Protein AF-A0A318E4H1-F1 (afdb_monomer)

Nearest PDB structures (foldseek):
  8xud-assembly1_I  TM=7.540E-01  e=9.377E-05  Escherichia coli K-12
  8vp5-assembly1_B  TM=4.601E-01  e=1.302E+00  Acetivibrio thermocellus ATCC 27405
  5fo8-assembly1_B  TM=5.626E-01  e=8.171E+00  Homo sapiens
  7qiv-assembly1_B  TM=5.606E-01  e=9.198E+00  Homo sapiens

Sequence (174 aa):
MVCEESGLVWLIVSVCRDLDGPPVAGEIHQIRPCGYQAPLVGRSFHHGVLDCYTLVRDFYARELGIELPDFARPDGWWDDGHSRLYMDNF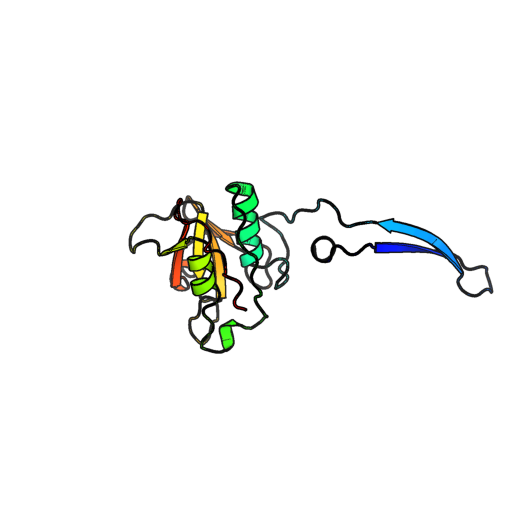RAAGFEPVPEGALLERGDIILMAIRSGNDTPNHAGVYLGDSQMLHHMYGRLSSRDVYGGWYRECTRLVVRRVVGLAPHEHGEKP

pLDDT: mean 84.51, std 14.47, range [33.94, 98.56]

Structure (mmCIF, N/CA/C/O backbone):
data_AF-A0A318E4H1-F1
#
_entry.id   AF-A0A318E4H1-F1
#
loop_
_atom_site.group_PDB
_atom_site.id
_atom_site.type_symbol
_atom_site.label_atom_id
_atom_site.label_alt_id
_atom_site.label_comp_id
_atom_site.label_asym_id
_atom_site.label_entity_id
_atom_site.label_seq_id
_atom_site.pdbx_PDB_ins_code
_atom_site.Cartn_x
_atom_site.Cartn_y
_atom_site.Cartn_z
_atom_site.occupancy
_atom_site.B_iso_or_equiv
_atom_site.auth_seq_id
_atom_site.auth_comp_id
_atom_site.auth_asym_id
_atom_site.auth_atom_id
_atom_site.pdbx_PDB_model_num
ATOM 1 N N . MET A 1 1 ? 8.818 -5.419 -12.933 1.00 58.91 1 MET A N 1
ATOM 2 C CA . MET A 1 1 ? 7.780 -4.483 -12.448 1.00 58.91 1 MET A CA 1
ATOM 3 C C . MET A 1 1 ? 7.751 -3.192 -13.245 1.00 58.91 1 MET A C 1
ATOM 5 O O . MET A 1 1 ? 6.777 -3.031 -13.954 1.00 58.91 1 MET A O 1
ATOM 9 N N . VAL A 1 2 ? 8.814 -2.375 -13.278 1.00 66.75 2 VAL A N 1
ATOM 10 C CA . VAL A 1 2 ? 8.887 -1.199 -14.189 1.00 66.75 2 VAL A CA 1
ATOM 11 C C . VAL A 1 2 ? 8.693 -1.586 -15.669 1.00 66.75 2 VAL A C 1
ATOM 13 O O . VAL A 1 2 ? 8.109 -0.843 -16.443 1.00 66.75 2 VAL A O 1
ATOM 16 N N . CYS A 1 3 ? 9.124 -2.794 -16.050 1.00 73.25 3 CYS A N 1
ATOM 17 C CA . CYS A 1 3 ? 8.893 -3.374 -17.376 1.00 73.25 3 CYS A CA 1
ATOM 18 C C . CYS A 1 3 ? 7.398 -3.381 -17.769 1.00 73.25 3 CYS A C 1
ATOM 20 O O . CYS A 1 3 ? 7.055 -2.844 -18.817 1.00 73.25 3 CYS A O 1
ATOM 22 N N . GLU A 1 4 ? 6.520 -3.907 -16.904 1.00 80.56 4 GLU A N 1
ATOM 23 C CA . GLU A 1 4 ? 5.070 -4.000 -17.158 1.00 80.56 4 GLU A CA 1
ATOM 24 C C . GLU A 1 4 ? 4.406 -2.623 -17.180 1.00 80.56 4 GLU A C 1
ATOM 26 O O . GLU A 1 4 ? 3.619 -2.340 -18.074 1.00 80.56 4 GLU A O 1
ATOM 31 N N . GLU A 1 5 ? 4.768 -1.746 -16.241 1.00 75.62 5 GLU A N 1
ATOM 32 C CA . GLU A 1 5 ? 4.219 -0.387 -16.169 1.00 75.62 5 GLU A CA 1
ATOM 33 C C . GLU A 1 5 ? 4.604 0.456 -17.391 1.00 75.62 5 GLU A C 1
ATOM 35 O O . GLU A 1 5 ? 3.782 1.190 -17.929 1.00 75.62 5 GLU A O 1
ATOM 40 N N . SER A 1 6 ? 5.845 0.323 -17.873 1.00 76.31 6 SER A N 1
ATOM 41 C CA . SER A 1 6 ? 6.313 1.078 -19.036 1.00 76.31 6 SER A CA 1
ATOM 42 C C . SER A 1 6 ? 5.620 0.667 -20.339 1.00 76.31 6 SER A C 1
ATOM 44 O O . SER A 1 6 ? 5.587 1.448 -21.287 1.00 76.31 6 SER A O 1
ATOM 46 N N . GLY A 1 7 ? 5.135 -0.580 -20.426 1.00 78.50 7 GLY A N 1
ATOM 47 C CA . GLY A 1 7 ? 4.589 -1.172 -21.651 1.00 78.50 7 GLY A CA 1
ATOM 48 C C . GLY A 1 7 ? 5.564 -1.212 -22.840 1.00 78.50 7 GLY A C 1
ATOM 49 O O . GLY A 1 7 ? 5.160 -1.540 -23.959 1.00 78.50 7 GLY A O 1
ATOM 50 N N . LEU A 1 8 ? 6.840 -0.865 -22.631 1.00 83.75 8 LEU A N 1
ATOM 51 C CA . LEU A 1 8 ? 7.820 -0.721 -23.701 1.00 83.75 8 LEU A CA 1
ATOM 52 C C . LEU A 1 8 ? 8.231 -2.083 -24.247 1.00 83.75 8 LEU A C 1
ATOM 54 O O . LEU A 1 8 ? 8.449 -3.036 -23.503 1.00 83.75 8 LEU A O 1
ATOM 58 N N . VAL A 1 9 ? 8.384 -2.159 -25.567 1.00 85.69 9 VAL A N 1
ATOM 59 C CA . VAL A 1 9 ? 8.931 -3.342 -26.235 1.00 85.69 9 VAL A CA 1
ATOM 60 C C . VAL A 1 9 ? 10.440 -3.370 -26.027 1.00 85.69 9 VAL A C 1
ATOM 62 O O . VAL A 1 9 ? 11.133 -2.406 -26.349 1.00 85.69 9 VAL A O 1
ATOM 65 N N . TRP A 1 10 ? 10.952 -4.489 -25.528 1.00 85.75 10 TRP A N 1
ATOM 66 C CA . TRP A 1 10 ? 12.381 -4.715 -25.360 1.00 85.75 10 TRP A CA 1
ATOM 67 C C . TRP A 1 10 ? 12.937 -5.411 -26.596 1.00 85.75 10 TRP A C 1
ATOM 69 O O . TRP A 1 10 ? 12.386 -6.411 -27.059 1.00 85.75 10 TRP A O 1
ATOM 79 N N . LEU A 1 11 ? 14.038 -4.878 -27.122 1.00 90.06 11 LEU A N 1
ATOM 80 C CA . LEU A 1 11 ? 14.778 -5.469 -28.232 1.00 90.06 11 LEU A CA 1
ATOM 81 C C . LEU A 1 11 ? 16.036 -6.148 -27.684 1.00 90.06 11 LEU A C 1
ATOM 83 O O . LEU A 1 11 ? 16.866 -5.497 -27.052 1.00 90.06 11 LEU A O 1
ATOM 87 N N . ILE A 1 12 ? 16.185 -7.445 -27.940 1.00 88.06 12 ILE A N 1
ATOM 88 C CA . ILE A 1 12 ? 17.417 -8.194 -27.689 1.00 88.06 12 ILE A CA 1
ATOM 89 C C . ILE A 1 12 ? 18.112 -8.357 -29.034 1.00 88.06 12 ILE A C 1
ATOM 91 O O . ILE A 1 12 ? 17.605 -9.046 -29.915 1.00 88.06 12 ILE A O 1
ATOM 95 N N . VAL A 1 13 ? 19.258 -7.701 -29.195 1.00 90.38 13 VAL A N 1
ATOM 96 C CA . VAL A 1 13 ? 20.043 -7.725 -30.432 1.00 90.38 13 VAL A CA 1
ATOM 97 C C . VAL A 1 13 ? 21.257 -8.614 -30.207 1.00 90.38 13 VAL A C 1
ATOM 99 O O . VAL A 1 13 ? 22.056 -8.347 -29.308 1.00 90.38 13 VAL A O 1
ATOM 102 N N . SER A 1 14 ? 21.405 -9.673 -31.001 1.00 87.94 14 SER A N 1
ATOM 103 C CA . SER A 1 14 ? 22.660 -10.429 -31.006 1.00 87.94 14 SER A CA 1
ATOM 104 C C . SER A 1 14 ? 23.760 -9.564 -31.618 1.00 87.94 14 SER A C 1
ATOM 106 O O . SER A 1 14 ? 23.532 -8.856 -32.594 1.00 87.94 14 SER A O 1
ATOM 108 N N . VAL A 1 15 ? 24.954 -9.569 -31.030 1.00 87.62 15 VAL A N 1
ATOM 109 C CA . VAL A 1 15 ? 26.098 -8.814 -31.553 1.00 87.62 15 VAL A CA 1
ATOM 110 C C . VAL A 1 15 ? 27.221 -9.799 -31.816 1.00 87.62 15 VAL A C 1
ATOM 112 O O . VAL A 1 15 ? 27.715 -10.445 -30.893 1.00 87.62 15 VAL A O 1
ATOM 115 N N . CYS A 1 16 ? 27.614 -9.917 -33.079 1.00 80.94 16 CYS A N 1
ATOM 116 C CA . CYS A 1 16 ? 28.729 -10.749 -33.505 1.00 80.94 16 CYS A CA 1
ATOM 117 C C . CYS A 1 16 ? 29.923 -9.862 -33.855 1.00 80.94 16 CYS A C 1
ATOM 119 O O . CYS A 1 16 ? 29.771 -8.722 -34.298 1.00 80.94 16 CYS A O 1
ATOM 121 N N . ARG A 1 17 ? 31.129 -10.388 -33.655 1.00 76.12 17 ARG A N 1
ATOM 122 C CA . ARG A 1 17 ? 32.365 -9.727 -34.063 1.00 76.12 17 ARG A CA 1
ATOM 123 C C . ARG A 1 17 ? 33.298 -10.768 -34.669 1.00 76.12 17 ARG A C 1
ATOM 125 O O . ARG A 1 17 ? 33.619 -11.746 -34.000 1.00 76.12 17 ARG A O 1
ATOM 132 N N . ASP A 1 18 ? 33.744 -10.533 -35.897 1.00 74.62 18 ASP A N 1
ATOM 133 C CA . ASP A 1 18 ? 34.871 -11.277 -36.465 1.00 74.62 18 ASP A CA 1
ATOM 134 C C . ASP A 1 18 ? 36.185 -10.793 -35.831 1.00 74.62 18 ASP A C 1
ATOM 136 O O . ASP A 1 18 ? 36.246 -9.662 -35.346 1.00 74.62 18 ASP A O 1
ATOM 140 N N . LEU A 1 19 ? 37.230 -11.634 -35.836 1.00 68.31 19 LEU A N 1
ATOM 141 C CA . LEU A 1 19 ? 38.483 -11.453 -35.073 1.00 68.31 19 LEU A CA 1
ATOM 142 C C . LEU A 1 19 ? 39.067 -10.021 -35.104 1.00 68.31 19 LEU A C 1
ATOM 144 O O . LEU A 1 19 ? 39.557 -9.568 -34.073 1.00 68.31 19 LEU A O 1
ATOM 148 N N . ASP A 1 20 ? 38.914 -9.283 -36.212 1.00 75.81 20 ASP A N 1
ATOM 149 C CA . ASP A 1 20 ? 39.427 -7.913 -36.381 1.00 75.81 20 ASP A CA 1
ATOM 150 C C . ASP A 1 20 ? 38.389 -6.879 -36.890 1.00 75.81 20 ASP A C 1
ATOM 152 O O . ASP A 1 20 ? 38.740 -5.741 -37.204 1.00 75.81 20 ASP A O 1
ATOM 156 N N . GLY A 1 21 ? 37.098 -7.226 -36.965 1.00 76.75 21 GLY A N 1
ATOM 157 C CA . GLY A 1 21 ? 36.045 -6.354 -37.518 1.00 76.75 21 GLY A CA 1
ATOM 158 C C . GLY A 1 21 ? 35.342 -5.449 -36.488 1.00 76.75 21 GLY A C 1
ATOM 159 O O . GLY A 1 21 ? 35.468 -5.672 -35.277 1.00 76.75 21 GLY A O 1
ATOM 160 N N . PRO A 1 22 ? 34.577 -4.423 -36.922 1.00 81.81 22 PRO A N 1
ATOM 161 C CA . PRO A 1 22 ? 33.638 -3.719 -36.046 1.00 81.81 22 PRO A CA 1
ATOM 162 C C . PRO A 1 22 ? 32.489 -4.655 -35.615 1.00 81.81 22 PRO A C 1
ATOM 164 O O . PRO A 1 22 ? 32.192 -5.617 -36.324 1.00 81.81 22 PRO A O 1
ATOM 167 N N . PRO A 1 23 ? 31.833 -4.410 -34.465 1.00 85.25 23 PRO A N 1
ATOM 168 C CA . PRO A 1 23 ? 30.684 -5.208 -34.042 1.00 85.25 23 PRO A CA 1
ATOM 169 C C . PRO A 1 23 ? 29.542 -5.097 -35.060 1.00 85.25 23 PRO A C 1
ATOM 171 O O . PRO A 1 23 ? 29.188 -3.999 -35.489 1.00 85.25 23 PRO A O 1
ATOM 174 N N . VAL A 1 24 ? 28.953 -6.236 -35.415 1.00 87.50 24 VAL A N 1
ATOM 175 C CA . VAL A 1 24 ? 27.813 -6.335 -36.329 1.00 87.50 24 VAL A CA 1
ATOM 176 C C . VAL A 1 24 ? 26.589 -6.780 -35.538 1.00 87.50 24 VAL A C 1
ATOM 178 O O . VAL A 1 24 ? 26.632 -7.775 -34.812 1.00 87.50 24 VAL A O 1
ATOM 181 N N . ALA A 1 25 ? 25.493 -6.034 -35.675 1.00 86.31 25 ALA A N 1
ATOM 182 C CA . ALA A 1 25 ? 24.196 -6.437 -35.147 1.00 86.31 25 ALA A CA 1
ATOM 183 C C . ALA A 1 25 ? 23.641 -7.601 -35.982 1.00 86.31 25 ALA A C 1
ATOM 185 O O . ALA A 1 25 ? 23.491 -7.487 -37.197 1.00 86.31 25 ALA A O 1
ATOM 186 N N . GLY A 1 26 ? 23.372 -8.718 -35.320 1.00 84.38 26 GLY A N 1
ATOM 187 C CA . GLY A 1 26 ? 22.701 -9.886 -35.868 1.00 84.38 26 GLY A CA 1
ATOM 188 C C . GLY A 1 26 ? 21.191 -9.832 -35.640 1.00 84.38 26 GLY A C 1
ATOM 189 O O . GLY A 1 26 ? 20.565 -8.774 -35.695 1.00 84.38 26 GLY A O 1
ATOM 190 N N . GLU A 1 27 ? 20.595 -10.995 -35.389 1.00 89.94 27 GLU A N 1
ATOM 191 C CA . GLU A 1 27 ? 19.162 -11.152 -35.147 1.00 89.94 27 GLU A CA 1
ATOM 192 C C . GLU A 1 27 ? 18.654 -10.261 -34.002 1.00 89.94 27 GLU A C 1
ATOM 194 O O . GLU A 1 27 ? 19.303 -10.132 -32.957 1.00 89.94 27 GLU A O 1
ATOM 199 N N . ILE A 1 28 ? 17.475 -9.669 -34.220 1.00 90.69 28 ILE A N 1
ATOM 200 C CA . ILE A 1 28 ? 16.745 -8.851 -33.253 1.00 90.69 28 ILE A CA 1
ATOM 201 C C . ILE A 1 28 ? 15.520 -9.637 -32.792 1.00 90.69 28 ILE A C 1
ATOM 203 O O . ILE A 1 28 ? 14.58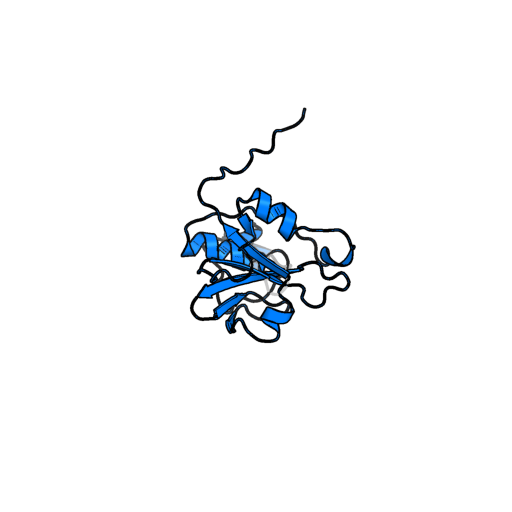8 -9.857 -33.567 1.00 90.69 28 ILE A O 1
ATOM 207 N N . HIS A 1 29 ? 15.478 -9.985 -31.512 1.00 89.19 29 HIS A N 1
ATOM 208 C CA . HIS A 1 29 ? 14.285 -10.522 -30.870 1.00 89.19 29 HIS A CA 1
ATOM 209 C C . HIS A 1 29 ? 13.516 -9.414 -30.160 1.00 89.19 29 HIS A C 1
ATOM 211 O O . HIS A 1 29 ? 14.101 -8.572 -29.479 1.00 89.19 29 HIS A O 1
ATOM 217 N N . GLN A 1 30 ? 12.191 -9.434 -30.291 1.00 90.62 30 GLN A N 1
ATOM 218 C CA . GLN A 1 30 ? 11.305 -8.516 -29.582 1.00 90.62 30 GLN A CA 1
ATOM 219 C C . GLN A 1 30 ? 10.600 -9.250 -28.451 1.00 90.62 30 GLN A C 1
ATOM 221 O O . GLN A 1 30 ? 9.998 -10.299 -28.670 1.00 90.62 30 GLN A O 1
ATOM 226 N N . ILE A 1 31 ? 10.631 -8.670 -27.258 1.00 86.94 31 ILE A N 1
ATOM 227 C CA . ILE A 1 31 ? 9.893 -9.168 -26.103 1.00 86.94 31 ILE A CA 1
ATOM 228 C C . ILE A 1 31 ? 9.019 -8.039 -25.581 1.00 86.94 31 ILE A C 1
ATOM 230 O O . ILE A 1 31 ? 9.472 -6.909 -25.392 1.00 86.94 31 ILE A O 1
ATOM 234 N N . ARG A 1 32 ? 7.743 -8.349 -25.359 1.00 85.25 32 ARG A N 1
ATOM 235 C CA . ARG A 1 32 ? 6.804 -7.442 -24.703 1.00 85.25 32 ARG A CA 1
ATOM 236 C C . ARG A 1 32 ? 6.660 -7.863 -23.241 1.00 85.25 32 ARG A C 1
ATOM 238 O O . ARG A 1 32 ? 6.567 -9.066 -22.994 1.00 85.25 32 ARG A O 1
ATOM 245 N N . PRO A 1 33 ? 6.629 -6.913 -22.296 1.00 81.06 33 PRO A N 1
ATOM 246 C CA . PRO A 1 33 ? 6.143 -7.187 -20.953 1.00 81.06 33 PRO A CA 1
ATOM 247 C C . PRO A 1 33 ? 4.735 -7.781 -21.063 1.00 81.06 33 PRO A C 1
ATOM 249 O O . PRO A 1 33 ? 3.914 -7.282 -21.840 1.00 81.06 33 PRO A O 1
ATOM 252 N N . CYS A 1 34 ? 4.479 -8.877 -20.359 1.00 80.50 34 CYS A N 1
ATOM 253 C CA . CYS A 1 34 ? 3.158 -9.480 -20.343 1.00 80.50 34 CYS A CA 1
ATOM 254 C C . CYS A 1 34 ? 2.915 -10.289 -19.067 1.00 80.50 34 CYS A C 1
ATOM 256 O O . CYS A 1 34 ? 3.625 -11.248 -18.756 1.00 80.50 34 CYS A O 1
ATOM 258 N N . GLY A 1 35 ? 1.824 -9.959 -18.376 1.00 78.31 35 GLY A N 1
ATOM 259 C CA . GLY A 1 35 ? 1.173 -10.837 -17.403 1.00 78.31 35 GLY A CA 1
ATOM 260 C C . GLY A 1 35 ? 1.873 -10.963 -16.051 1.00 78.31 35 GLY A C 1
ATOM 261 O O . GLY A 1 35 ? 1.361 -11.668 -15.180 1.00 78.31 35 GLY A O 1
ATOM 262 N N . TYR A 1 36 ? 3.004 -10.287 -15.827 1.00 84.00 36 TYR A N 1
ATOM 263 C CA . TYR A 1 36 ? 3.605 -10.271 -14.499 1.00 84.00 36 TYR A CA 1
ATOM 264 C C . TYR A 1 36 ? 2.753 -9.434 -13.537 1.00 84.00 36 TYR A C 1
ATOM 266 O O . TYR A 1 36 ? 2.525 -8.245 -13.748 1.00 84.00 36 TYR A O 1
ATOM 274 N N . GLN A 1 37 ? 2.358 -10.043 -12.421 1.00 86.44 37 GLN A N 1
ATOM 275 C CA . GLN A 1 37 ? 1.698 -9.362 -11.313 1.00 86.44 37 GLN A CA 1
ATOM 276 C C . GLN A 1 37 ? 2.568 -9.448 -10.060 1.00 86.44 37 GLN A C 1
ATOM 278 O O . GLN A 1 37 ? 2.924 -10.534 -9.601 1.00 86.44 37 GLN A O 1
ATOM 283 N N . ALA A 1 38 ? 2.892 -8.297 -9.473 1.00 89.88 38 ALA A N 1
ATOM 284 C CA . ALA A 1 38 ? 3.671 -8.225 -8.240 1.00 89.88 38 ALA A CA 1
ATOM 285 C C . ALA A 1 38 ? 2.963 -8.987 -7.100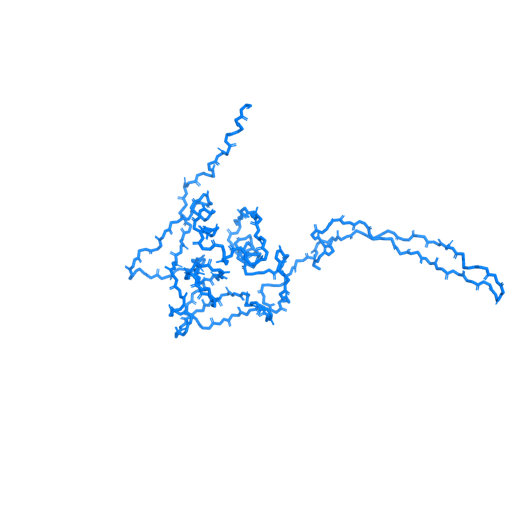 1.00 89.88 38 ALA A C 1
ATOM 287 O O . ALA A 1 38 ? 1.761 -8.787 -6.924 1.00 89.88 38 ALA A O 1
ATOM 288 N N . PRO A 1 39 ? 3.631 -9.821 -6.285 1.00 93.81 39 PRO A N 1
ATOM 289 C CA . PRO A 1 39 ? 2.982 -10.501 -5.158 1.00 93.81 39 PRO A CA 1
ATOM 290 C C . PRO A 1 39 ? 2.566 -9.489 -4.083 1.00 93.81 39 PRO A C 1
ATOM 292 O O . PRO A 1 39 ? 3.262 -8.504 -3.888 1.00 93.81 39 PRO A O 1
ATOM 295 N N . LEU A 1 40 ? 1.447 -9.681 -3.373 1.00 96.25 40 LEU A N 1
ATOM 296 C CA . LEU A 1 40 ? 1.019 -8.743 -2.312 1.00 96.25 40 LEU A CA 1
ATOM 297 C C . LEU A 1 40 ? 2.007 -8.678 -1.130 1.00 96.25 40 LEU A C 1
ATOM 299 O O . LEU A 1 40 ? 2.073 -7.675 -0.435 1.00 96.25 40 LEU A O 1
ATOM 303 N N . VAL A 1 41 ? 2.782 -9.739 -0.905 1.00 97.31 41 VAL A N 1
ATOM 304 C CA . VAL A 1 41 ? 3.789 -9.831 0.160 1.00 97.31 41 VAL A CA 1
ATOM 305 C C . VAL A 1 41 ? 5.150 -10.123 -0.472 1.00 97.31 41 VAL A C 1
ATOM 307 O O . VAL A 1 41 ? 5.229 -10.863 -1.451 1.00 97.31 41 VAL A O 1
ATOM 310 N N . GLY A 1 42 ? 6.222 -9.557 0.083 1.00 95.81 42 GLY A N 1
ATOM 311 C CA . GLY A 1 42 ? 7.588 -9.751 -0.399 1.00 95.81 42 GLY A CA 1
ATOM 312 C C . GLY A 1 42 ? 7.993 -8.948 -1.643 1.00 95.81 42 GLY A C 1
ATOM 313 O O . GLY A 1 42 ? 9.071 -9.208 -2.170 1.00 95.81 42 GLY A O 1
ATOM 314 N N . ARG A 1 43 ? 7.191 -7.989 -2.136 1.00 94.94 43 ARG A N 1
ATOM 315 C CA . ARG A 1 43 ? 7.626 -7.110 -3.243 1.00 94.94 43 ARG A CA 1
ATOM 316 C C . ARG A 1 43 ? 8.554 -6.006 -2.728 1.00 94.94 43 ARG A C 1
ATOM 318 O O . ARG A 1 43 ? 8.367 -5.537 -1.610 1.00 94.94 43 ARG A O 1
ATOM 325 N N . SER A 1 44 ? 9.518 -5.590 -3.548 1.00 94.50 44 SER A N 1
ATOM 326 C CA . SER A 1 44 ? 10.412 -4.459 -3.258 1.00 94.50 44 SER A CA 1
ATOM 327 C C . SER A 1 44 ? 9.720 -3.114 -3.457 1.00 94.50 44 SER A C 1
ATOM 329 O O . SER A 1 44 ? 8.913 -2.965 -4.377 1.00 94.50 44 SER A O 1
ATOM 331 N N . PHE A 1 45 ? 10.090 -2.130 -2.636 1.00 91.69 45 PHE A N 1
ATOM 332 C CA . PHE A 1 45 ? 9.548 -0.776 -2.708 1.00 91.69 45 PHE A CA 1
ATOM 333 C C . PHE A 1 45 ? 10.147 0.026 -3.861 1.00 91.69 45 PHE A C 1
ATOM 335 O O . PHE A 1 45 ? 11.363 0.187 -3.950 1.00 91.69 45 PHE A O 1
ATOM 342 N N . HIS A 1 46 ? 9.278 0.582 -4.700 1.00 89.69 46 HIS A N 1
ATOM 343 C CA . HIS A 1 46 ? 9.626 1.556 -5.730 1.00 89.69 46 HIS A CA 1
ATOM 344 C C . HIS A 1 46 ? 8.536 2.626 -5.752 1.00 89.69 46 HIS A C 1
ATOM 346 O O . HIS A 1 46 ? 7.395 2.321 -6.082 1.00 89.69 46 HIS A O 1
ATOM 352 N N . HIS A 1 47 ? 8.863 3.860 -5.376 1.00 86.69 47 HIS A N 1
ATOM 353 C CA . HIS A 1 47 ? 7.877 4.942 -5.288 1.00 86.69 47 HIS A CA 1
ATOM 354 C C . HIS A 1 47 ? 7.153 5.162 -6.626 1.00 86.69 47 HIS A C 1
ATOM 356 O O . HIS A 1 47 ? 7.798 5.157 -7.671 1.00 86.69 47 HIS A O 1
ATOM 362 N N . GLY A 1 48 ? 5.827 5.309 -6.607 1.00 82.69 48 GLY A N 1
ATOM 363 C CA . GLY A 1 48 ? 4.985 5.464 -7.801 1.00 82.69 48 GLY A CA 1
ATOM 364 C C . GLY A 1 48 ? 4.656 4.156 -8.529 1.00 82.69 48 GLY A C 1
ATOM 365 O O . GLY A 1 48 ? 3.580 4.041 -9.105 1.00 82.69 48 GLY A O 1
ATOM 366 N N . VAL A 1 49 ? 5.523 3.144 -8.429 1.00 86.56 49 VAL A N 1
ATOM 367 C CA . VAL A 1 49 ? 5.400 1.875 -9.169 1.00 86.56 49 VAL A CA 1
ATOM 368 C C . VAL A 1 49 ? 4.884 0.762 -8.260 1.00 86.56 49 VAL A C 1
ATOM 370 O O . VAL A 1 49 ? 3.907 0.082 -8.549 1.00 86.56 49 VAL A O 1
ATOM 373 N N . LEU A 1 50 ? 5.537 0.578 -7.116 1.00 91.50 50 LEU A N 1
ATOM 374 C CA . LEU A 1 50 ? 5.294 -0.459 -6.116 1.00 91.50 50 LEU A CA 1
ATOM 375 C C . LEU A 1 50 ? 5.467 0.145 -4.737 1.00 91.50 50 LEU A C 1
ATOM 377 O O . LEU A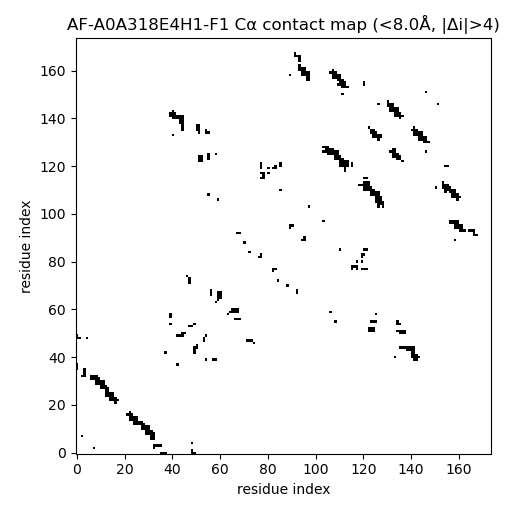 1 50 ? 6.412 -0.154 -4.007 1.00 91.50 50 LEU A O 1
ATOM 381 N N . ASP A 1 51 ? 4.554 1.021 -4.389 1.00 92.31 51 ASP A N 1
ATOM 382 C CA . ASP A 1 51 ? 4.539 1.661 -3.089 1.00 92.31 51 ASP A CA 1
ATOM 383 C C . ASP A 1 51 ? 3.363 1.154 -2.255 1.00 92.31 51 ASP A C 1
ATOM 385 O O . ASP A 1 51 ? 2.752 0.117 -2.548 1.00 92.31 51 ASP A O 1
ATOM 389 N N . CYS A 1 52 ? 3.090 1.858 -1.161 1.00 93.94 52 CYS A N 1
ATOM 390 C CA . CYS A 1 52 ? 1.973 1.569 -0.281 1.00 93.94 52 CYS A CA 1
ATOM 391 C C . CYS A 1 52 ? 0.626 1.690 -1.002 1.00 93.94 52 CYS A C 1
ATOM 393 O O . CYS A 1 52 ? -0.240 0.843 -0.791 1.00 93.94 52 CYS A O 1
ATOM 395 N N . TYR A 1 53 ? 0.463 2.666 -1.899 1.00 93.62 53 TYR A N 1
ATOM 396 C CA . TYR A 1 53 ? -0.793 2.866 -2.605 1.00 93.62 53 TYR A CA 1
ATOM 397 C C . TYR A 1 53 ? -1.005 1.835 -3.714 1.00 93.62 53 TYR A C 1
ATOM 399 O O . TYR A 1 53 ? -2.082 1.244 -3.777 1.00 93.62 53 TYR A O 1
ATOM 407 N N . THR A 1 54 ? 0.018 1.519 -4.519 1.00 93.12 54 THR A N 1
ATOM 408 C CA . THR A 1 54 ? -0.093 0.421 -5.495 1.00 93.12 54 THR A CA 1
ATOM 409 C C . THR A 1 54 ? -0.448 -0.891 -4.796 1.00 93.12 54 THR A C 1
ATOM 411 O O . THR A 1 54 ? -1.249 -1.661 -5.316 1.00 93.12 54 THR A O 1
ATOM 414 N N . LEU A 1 55 ? 0.093 -1.151 -3.598 1.00 96.81 55 LEU A N 1
ATOM 415 C CA . LEU A 1 55 ? -0.260 -2.352 -2.840 1.00 96.81 55 LEU A CA 1
ATOM 416 C C . LEU A 1 55 ? -1.736 -2.364 -2.406 1.00 96.81 55 LEU A C 1
ATOM 418 O O . LEU A 1 55 ? -2.381 -3.408 -2.492 1.00 96.81 55 LEU A O 1
ATOM 422 N N . VAL A 1 56 ? -2.276 -1.221 -1.970 1.00 95.88 56 VAL A N 1
ATOM 423 C CA . VAL A 1 56 ? -3.708 -1.069 -1.660 1.00 95.88 56 VAL A CA 1
ATOM 424 C C . VAL A 1 56 ? -4.556 -1.328 -2.908 1.00 95.88 56 VAL A C 1
ATOM 426 O O . VAL A 1 56 ? -5.497 -2.117 -2.842 1.00 95.88 56 VAL A O 1
ATOM 429 N N . ARG A 1 57 ? -4.203 -0.726 -4.051 1.00 94.81 57 ARG A N 1
ATOM 430 C CA . ARG A 1 57 ? -4.901 -0.937 -5.332 1.00 94.81 57 ARG A CA 1
ATOM 431 C C . ARG A 1 57 ? -4.889 -2.406 -5.748 1.00 94.81 57 ARG A C 1
ATOM 433 O O . ARG A 1 57 ? -5.941 -2.963 -6.038 1.00 94.81 57 ARG A O 1
ATOM 440 N N . ASP A 1 58 ? -3.725 -3.050 -5.692 1.00 95.88 58 ASP A N 1
ATOM 441 C CA . ASP A 1 58 ? -3.571 -4.471 -6.006 1.00 95.88 58 ASP A CA 1
ATOM 442 C C . ASP A 1 58 ? -4.399 -5.370 -5.084 1.00 95.88 58 ASP A C 1
ATOM 444 O O . ASP A 1 58 ? -4.972 -6.356 -5.543 1.00 95.88 58 ASP A O 1
ATOM 448 N N . PHE A 1 59 ? -4.462 -5.060 -3.785 1.00 97.12 59 PHE A N 1
ATOM 449 C CA . PHE A 1 59 ? -5.313 -5.796 -2.852 1.00 97.12 59 PHE A CA 1
ATOM 450 C C . PHE A 1 59 ? -6.785 -5.665 -3.250 1.00 97.12 59 PHE A C 1
ATOM 452 O O . PHE A 1 59 ? -7.482 -6.669 -3.359 1.00 97.12 59 PHE A O 1
ATOM 459 N N . TYR A 1 60 ? -7.252 -4.442 -3.500 1.00 95.62 60 TYR A N 1
ATOM 460 C CA . TYR A 1 60 ? -8.641 -4.178 -3.872 1.00 95.62 60 TYR A CA 1
ATOM 461 C C . TYR A 1 60 ? -9.032 -4.872 -5.181 1.00 95.62 60 TYR A C 1
ATOM 463 O O . TYR A 1 60 ? -10.066 -5.541 -5.226 1.00 95.62 60 TYR A O 1
ATOM 471 N N . ALA A 1 61 ? -8.184 -4.795 -6.207 1.00 94.31 61 ALA A N 1
ATOM 472 C CA . ALA A 1 61 ? -8.428 -5.439 -7.492 1.00 94.31 61 ALA A CA 1
ATOM 473 C C . ALA A 1 61 ? -8.510 -6.968 -7.354 1.00 94.31 61 ALA A C 1
ATOM 475 O O . ALA A 1 61 ? -9.429 -7.599 -7.871 1.00 94.31 61 ALA A O 1
ATOM 476 N N . ARG A 1 62 ? -7.580 -7.580 -6.611 1.00 94.56 62 ARG A N 1
ATOM 477 C CA . ARG A 1 62 ? -7.441 -9.046 -6.556 1.00 94.56 62 ARG A CA 1
ATOM 478 C C . ARG A 1 62 ? -8.358 -9.718 -5.549 1.00 94.56 62 ARG A C 1
ATOM 480 O O . ARG A 1 62 ? -8.881 -10.791 -5.822 1.00 94.56 62 ARG A O 1
ATOM 487 N N . GLU A 1 63 ? -8.514 -9.116 -4.377 1.00 95.38 63 GLU A N 1
ATOM 488 C CA . GLU A 1 63 ? -9.221 -9.732 -3.251 1.00 95.38 63 GLU A CA 1
ATOM 489 C C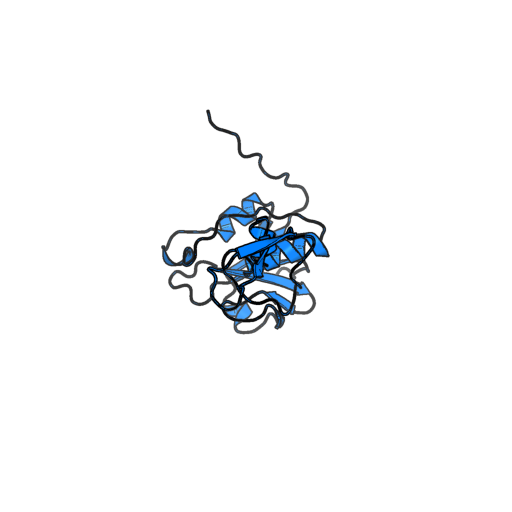 . GLU A 1 63 ? -10.686 -9.306 -3.202 1.00 95.38 63 GLU A C 1
ATOM 491 O O . GLU A 1 63 ? -11.520 -10.053 -2.695 1.00 95.38 63 GLU A O 1
ATOM 496 N N . LEU A 1 64 ? -11.002 -8.112 -3.714 1.00 92.50 64 LEU A N 1
ATOM 497 C CA . LEU A 1 64 ? -12.351 -7.549 -3.672 1.00 92.50 64 LEU A CA 1
ATOM 498 C C . LEU A 1 64 ? -12.959 -7.325 -5.066 1.00 92.50 64 LEU A C 1
ATOM 500 O O . LEU A 1 64 ? -14.144 -7.013 -5.153 1.00 92.50 64 LEU A O 1
ATOM 504 N N . GLY A 1 65 ? -12.186 -7.485 -6.149 1.00 92.44 65 GLY A N 1
ATOM 505 C CA . GLY A 1 65 ? -12.655 -7.243 -7.518 1.00 92.44 65 GLY A CA 1
ATOM 506 C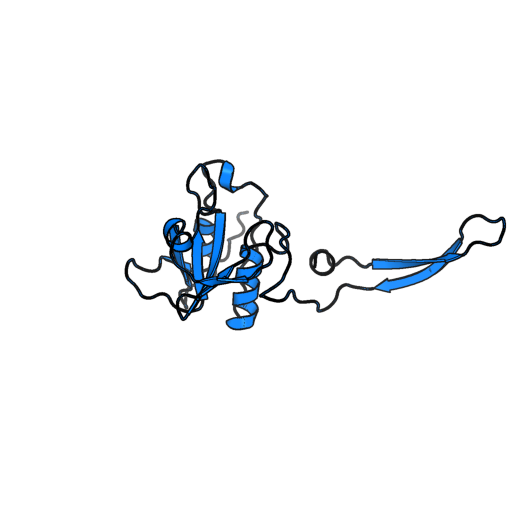 C . GLY A 1 65 ? -12.950 -5.768 -7.807 1.00 92.44 65 GLY A C 1
ATOM 507 O O . GLY A 1 65 ? -13.837 -5.464 -8.602 1.00 92.44 65 GLY A O 1
ATOM 508 N N . ILE A 1 66 ? -12.273 -4.849 -7.113 1.00 90.06 66 ILE A N 1
ATOM 509 C CA . ILE A 1 66 ? -12.534 -3.408 -7.179 1.00 90.06 66 ILE A CA 1
ATOM 510 C C . ILE A 1 66 ? -11.309 -2.689 -7.730 1.00 90.06 66 ILE A C 1
ATOM 512 O O . ILE A 1 66 ? -10.258 -2.667 -7.096 1.00 90.06 66 ILE A O 1
ATOM 516 N N . GLU A 1 67 ? -11.480 -2.009 -8.858 1.00 91.06 67 GLU A N 1
ATOM 517 C CA . GLU A 1 67 ? -10.453 -1.127 -9.404 1.00 91.06 67 GLU A CA 1
ATOM 518 C C . GLU A 1 67 ? -10.492 0.235 -8.707 1.00 91.06 67 GLU A C 1
ATOM 520 O O . GLU A 1 67 ? -11.506 0.937 -8.715 1.00 91.06 67 GLU A O 1
ATOM 525 N N . LEU A 1 68 ? -9.373 0.604 -8.085 1.00 89.44 68 LEU A N 1
ATOM 526 C CA . LEU A 1 68 ? -9.177 1.919 -7.483 1.00 89.44 68 LEU A CA 1
ATOM 527 C C . LEU A 1 68 ? -8.420 2.840 -8.456 1.00 89.44 68 LEU A C 1
ATOM 529 O O . LEU A 1 68 ? -7.479 2.371 -9.114 1.00 89.44 68 LEU A O 1
ATOM 533 N N . PRO A 1 69 ? -8.787 4.136 -8.534 1.00 87.44 69 PRO A N 1
ATOM 534 C CA . PRO A 1 69 ? -8.148 5.081 -9.447 1.00 87.44 69 PRO A CA 1
ATOM 535 C C . PRO A 1 69 ? -6.654 5.214 -9.145 1.00 87.44 69 PRO A C 1
ATOM 537 O O . PRO A 1 69 ? -6.248 5.203 -7.990 1.00 87.44 69 PRO A O 1
ATOM 540 N N . ASP A 1 70 ? -5.826 5.355 -10.176 1.00 86.44 70 ASP A N 1
ATOM 541 C CA . ASP A 1 70 ? -4.419 5.704 -9.984 1.00 86.44 70 ASP A CA 1
ATOM 542 C C . ASP A 1 70 ? -4.274 7.221 -9.992 1.00 86.44 70 ASP A C 1
ATOM 544 O O . ASP A 1 70 ? -4.634 7.872 -10.972 1.00 86.44 70 ASP A O 1
ATOM 548 N N . PHE A 1 71 ? -3.756 7.790 -8.910 1.00 83.31 71 PHE A N 1
ATOM 549 C CA . PHE A 1 71 ? -3.452 9.213 -8.843 1.00 83.31 71 PHE A CA 1
ATOM 550 C C . PHE A 1 71 ? -1.944 9.433 -8.754 1.00 83.31 71 PHE A C 1
ATOM 552 O O . PHE A 1 71 ? -1.199 8.667 -8.127 1.00 83.31 71 PHE A O 1
ATOM 559 N N . ALA A 1 72 ? -1.500 10.525 -9.376 1.00 78.75 72 ALA A N 1
ATOM 560 C CA . ALA A 1 72 ? -0.117 10.959 -9.307 1.00 78.75 72 ALA A CA 1
ATOM 561 C C . ALA A 1 72 ? 0.247 11.304 -7.860 1.00 78.75 72 ALA A C 1
ATOM 563 O O . ALA A 1 72 ? -0.466 12.045 -7.189 1.00 78.75 72 ALA A O 1
ATOM 564 N N . ARG A 1 73 ? 1.376 10.771 -7.394 1.00 83.94 73 ARG A N 1
ATOM 565 C CA . ARG A 1 73 ? 1.903 10.974 -6.039 1.00 83.94 73 ARG A CA 1
ATOM 566 C C . ARG A 1 73 ? 3.410 11.234 -6.109 1.00 83.94 73 ARG A C 1
ATOM 568 O O . ARG A 1 73 ? 4.193 10.305 -5.928 1.00 83.94 73 ARG A O 1
ATOM 575 N N . PRO A 1 74 ? 3.840 12.463 -6.449 1.00 76.19 74 PRO A N 1
ATOM 576 C CA . PRO A 1 74 ? 5.260 12.815 -6.519 1.00 76.19 74 PRO A CA 1
ATOM 577 C C . PRO A 1 74 ? 5.976 12.510 -5.199 1.00 76.19 74 PRO A C 1
ATOM 579 O O . PRO A 1 74 ? 5.372 12.635 -4.138 1.00 76.19 74 PRO A O 1
ATOM 582 N N . ASP A 1 75 ? 7.238 12.085 -5.235 1.00 73.62 75 ASP A N 1
ATOM 583 C CA . ASP A 1 75 ? 7.983 11.845 -3.991 1.00 73.62 75 ASP A CA 1
ATOM 584 C C . ASP A 1 75 ? 8.086 13.141 -3.167 1.00 73.62 75 ASP A C 1
ATOM 586 O O . ASP A 1 75 ? 8.247 14.226 -3.726 1.00 73.62 75 ASP A O 1
ATOM 590 N N . GLY A 1 76 ? 7.934 13.038 -1.846 1.00 67.50 76 GLY A N 1
ATOM 591 C CA . GLY A 1 76 ? 7.928 14.192 -0.942 1.00 67.50 76 GLY A CA 1
ATOM 592 C C . GLY A 1 76 ? 6.669 15.069 -0.981 1.00 67.50 76 GLY A C 1
ATOM 593 O O . GLY A 1 76 ? 6.673 16.135 -0.371 1.00 67.50 76 GLY A O 1
ATOM 594 N N . TRP A 1 77 ? 5.576 14.644 -1.632 1.00 65.62 77 TRP A N 1
ATOM 595 C CA . TRP A 1 77 ? 4.325 15.423 -1.695 1.00 65.62 77 TRP A CA 1
ATOM 596 C C . TRP A 1 77 ? 3.778 15.839 -0.317 1.00 65.62 77 TRP A C 1
ATOM 598 O O . TRP A 1 77 ? 3.084 16.841 -0.204 1.00 65.62 77 TRP A O 1
ATOM 608 N N . TRP A 1 78 ? 4.087 15.081 0.737 1.00 65.88 78 TRP A N 1
ATOM 609 C CA . TRP A 1 78 ? 3.636 15.350 2.104 1.00 65.88 78 TRP A CA 1
ATOM 610 C C . TRP A 1 78 ? 4.424 16.461 2.813 1.00 65.88 78 TRP A C 1
ATOM 612 O O . TRP A 1 78 ? 4.016 16.862 3.898 1.00 65.88 78 TRP A O 1
ATOM 622 N N . ASP A 1 79 ? 5.528 16.964 2.253 1.00 63.84 79 ASP A N 1
ATOM 623 C CA . ASP A 1 79 ? 6.385 17.977 2.896 1.00 63.84 79 ASP A CA 1
ATOM 624 C C . ASP A 1 79 ? 5.952 19.427 2.592 1.00 63.84 79 ASP A C 1
ATOM 626 O O . ASP A 1 79 ? 6.462 20.383 3.168 1.00 63.84 79 ASP A O 1
ATOM 630 N N . ASP A 1 80 ? 4.960 19.616 1.715 1.00 61.53 80 ASP A N 1
ATOM 631 C CA . ASP A 1 80 ? 4.483 20.943 1.296 1.00 61.53 80 ASP A CA 1
ATOM 632 C C . ASP A 1 80 ? 3.539 21.633 2.305 1.00 61.53 80 ASP A C 1
ATOM 634 O O . ASP A 1 80 ? 3.107 22.771 2.094 1.00 61.53 80 ASP A O 1
ATOM 638 N N . GLY A 1 81 ? 3.197 20.951 3.404 1.00 55.81 81 GLY A N 1
ATOM 639 C CA . GLY A 1 81 ? 2.343 21.485 4.468 1.00 55.81 81 GLY A CA 1
ATOM 640 C C . GLY A 1 81 ? 0.834 21.478 4.186 1.00 55.81 81 GLY A C 1
ATOM 641 O O . GLY A 1 81 ? 0.072 21.717 5.119 1.00 55.81 81 GLY A O 1
ATOM 642 N N . HIS A 1 82 ? 0.388 21.209 2.953 1.00 56.59 82 HIS A N 1
ATOM 643 C CA . HIS A 1 82 ? -0.997 21.469 2.526 1.00 56.59 82 HIS A CA 1
ATOM 644 C C . HIS A 1 82 ? -1.642 20.329 1.735 1.00 56.59 82 HIS A C 1
ATOM 646 O O . HIS A 1 82 ? -2.872 20.242 1.696 1.00 56.59 82 HIS A O 1
ATOM 652 N N . SER A 1 83 ? -0.857 19.459 1.103 1.00 62.62 83 SER A N 1
ATOM 653 C CA . SER A 1 83 ? -1.385 18.375 0.286 1.00 62.62 83 SER A CA 1
ATOM 654 C C . SER A 1 83 ? -2.135 17.352 1.134 1.00 62.62 83 SER A C 1
ATOM 656 O O . SER A 1 83 ? -1.598 16.773 2.073 1.00 62.62 83 SER A O 1
ATOM 658 N N . ARG A 1 84 ? -3.392 17.076 0.774 1.00 65.19 84 ARG A N 1
ATOM 659 C CA . ARG A 1 84 ? -4.251 16.071 1.423 1.00 65.19 84 ARG A CA 1
ATOM 660 C C . ARG A 1 84 ? -4.578 14.928 0.468 1.00 65.19 84 ARG A C 1
ATOM 662 O O . ARG A 1 84 ? -5.695 14.421 0.437 1.00 65.19 84 ARG A O 1
ATOM 669 N N . LEU A 1 85 ? -3.572 14.509 -0.291 1.00 74.00 85 LEU A N 1
ATOM 670 C CA . LEU A 1 85 ? -3.690 13.622 -1.444 1.00 74.00 85 LEU A CA 1
ATOM 671 C C . LEU A 1 85 ? -4.516 12.357 -1.160 1.00 74.00 85 LEU A C 1
ATOM 673 O O . LEU A 1 85 ? -5.415 12.039 -1.930 1.00 74.00 85 LEU A O 1
ATOM 677 N N . TYR A 1 86 ? -4.306 11.671 -0.034 1.00 78.75 86 TYR A N 1
ATOM 678 C CA . TYR A 1 86 ? -5.159 10.531 0.319 1.00 78.75 86 TYR A CA 1
ATOM 679 C C . TYR A 1 86 ? -6.587 10.935 0.699 1.00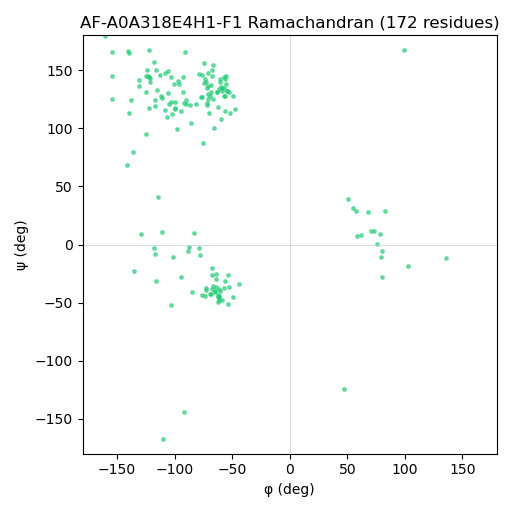 78.75 86 TYR A C 1
ATOM 681 O O . TYR A 1 86 ? -7.537 10.294 0.263 1.00 78.75 86 TYR A O 1
ATOM 689 N N . MET A 1 87 ? -6.762 11.996 1.485 1.00 72.06 87 MET A N 1
ATOM 690 C CA . MET A 1 87 ? -8.083 12.421 1.961 1.00 72.06 87 MET A CA 1
ATOM 691 C C . MET A 1 87 ? -9.005 12.816 0.807 1.00 72.06 87 MET A C 1
ATOM 693 O O . MET A 1 87 ? -10.174 12.430 0.791 1.00 72.06 87 MET A O 1
ATOM 697 N N . ASP A 1 88 ? -8.468 13.566 -0.153 1.00 75.25 88 ASP A N 1
ATOM 698 C CA . ASP A 1 88 ? -9.239 14.096 -1.273 1.00 75.25 88 ASP A CA 1
ATOM 699 C C . ASP A 1 88 ? -9.573 12.978 -2.272 1.00 75.25 88 ASP A C 1
ATOM 701 O O . ASP A 1 88 ? -10.730 12.821 -2.674 1.00 75.25 88 ASP A O 1
ATOM 705 N N . ASN A 1 89 ? -8.591 12.129 -2.600 1.00 81.38 89 ASN A N 1
ATOM 706 C CA . ASN A 1 89 ? -8.779 11.049 -3.567 1.00 81.38 89 ASN A CA 1
ATOM 707 C C . ASN A 1 89 ? -9.634 9.897 -3.025 1.00 81.38 89 ASN A C 1
ATOM 709 O O . ASN A 1 89 ? -10.460 9.362 -3.762 1.00 81.38 89 ASN A O 1
ATOM 713 N N . PHE A 1 90 ? -9.493 9.507 -1.751 1.00 81.62 90 PHE A N 1
ATOM 714 C CA . PHE A 1 90 ? -10.306 8.413 -1.205 1.00 81.62 90 PHE A CA 1
ATOM 715 C C . PHE A 1 90 ? -11.781 8.792 -1.118 1.00 81.62 90 PHE A C 1
ATOM 717 O O . PHE A 1 90 ? -12.636 7.981 -1.469 1.00 81.62 90 PHE A O 1
ATOM 724 N N . ARG A 1 91 ? -12.101 10.037 -0.753 1.00 79.00 91 ARG A N 1
ATOM 725 C CA . ARG A 1 91 ? -13.494 10.489 -0.767 1.00 79.00 91 ARG A CA 1
ATOM 726 C C . ARG A 1 91 ? -14.087 10.436 -2.177 1.00 79.00 91 ARG A C 1
ATOM 728 O O . ARG A 1 91 ? -15.191 9.927 -2.353 1.00 79.00 91 ARG A O 1
ATOM 735 N N . ALA A 1 92 ? -13.341 10.898 -3.182 1.00 78.56 92 ALA A N 1
ATOM 736 C CA . ALA A 1 92 ? -13.758 10.812 -4.583 1.00 78.56 92 ALA A CA 1
ATOM 737 C C . ALA A 1 92 ? -13.894 9.358 -5.082 1.00 78.56 92 ALA A C 1
ATOM 739 O O . ALA A 1 92 ? -14.744 9.072 -5.923 1.00 78.56 92 ALA A O 1
ATOM 740 N N . ALA A 1 93 ? -13.110 8.430 -4.526 1.00 80.88 93 ALA A N 1
ATOM 741 C CA . ALA A 1 93 ? -13.155 6.999 -4.830 1.00 80.88 93 ALA A CA 1
ATOM 742 C C . ALA A 1 93 ? -14.244 6.216 -4.057 1.00 80.88 93 ALA A C 1
ATOM 744 O O . ALA A 1 93 ? -14.262 4.982 -4.102 1.00 80.88 93 ALA A O 1
ATOM 745 N N . GLY A 1 94 ? -15.153 6.905 -3.355 1.00 87.38 94 GLY A N 1
ATOM 746 C CA . GLY A 1 94 ? -16.284 6.286 -2.653 1.00 87.38 94 GLY A CA 1
ATOM 747 C C . GLY A 1 94 ? -15.941 5.737 -1.266 1.00 87.38 94 GLY A C 1
ATOM 748 O O . GLY A 1 94 ? -16.543 4.757 -0.823 1.00 87.38 94 GLY A O 1
ATOM 749 N N . PHE A 1 95 ? -14.959 6.333 -0.590 1.00 91.19 95 PHE A N 1
ATOM 750 C CA . PHE A 1 95 ? -14.617 6.000 0.788 1.00 91.19 95 PHE A CA 1
ATOM 751 C C . PHE A 1 95 ? -15.135 7.040 1.773 1.00 91.19 95 PHE A C 1
ATOM 753 O O . PHE A 1 95 ? -15.081 8.245 1.523 1.00 91.19 95 PHE A O 1
ATOM 760 N N . GLU A 1 96 ? -15.548 6.562 2.941 1.00 92.38 96 GLU A N 1
ATOM 761 C CA . GLU A 1 96 ? -15.951 7.390 4.071 1.00 92.38 96 GLU A CA 1
ATOM 762 C C . GLU A 1 96 ? -15.138 7.035 5.326 1.00 92.38 96 GLU A C 1
ATOM 764 O O . GLU A 1 96 ? -14.702 5.889 5.476 1.00 92.38 96 GLU A O 1
ATOM 769 N N . PRO A 1 97 ? -14.903 7.999 6.235 1.00 93.88 97 PRO A N 1
ATOM 770 C CA . PRO A 1 97 ? -14.313 7.730 7.541 1.00 93.88 97 PRO A CA 1
ATOM 771 C C . PRO A 1 97 ? -15.057 6.631 8.303 1.00 93.88 97 PRO A C 1
ATOM 773 O O . PRO A 1 97 ? -16.276 6.691 8.459 1.00 93.88 97 PRO A O 1
ATOM 776 N N . VAL A 1 98 ? -14.315 5.664 8.840 1.00 94.69 98 VAL A N 1
ATOM 777 C CA . VAL A 1 98 ? -14.860 4.710 9.808 1.00 94.69 98 VAL A CA 1
ATOM 778 C C . VAL A 1 98 ? -15.146 5.463 11.114 1.00 94.69 98 VAL A C 1
ATOM 780 O O . VAL A 1 98 ? -14.248 6.151 11.610 1.00 94.69 98 VAL A O 1
ATOM 783 N N . PRO A 1 99 ? -16.365 5.361 11.684 1.00 92.69 99 PRO A N 1
ATOM 784 C CA . PRO A 1 99 ? -16.695 6.028 12.937 1.00 92.69 99 PRO A CA 1
ATOM 785 C C . PRO A 1 99 ? -15.754 5.626 14.073 1.00 92.69 99 PRO A C 1
ATOM 787 O O . PRO A 1 99 ? -15.346 4.468 14.186 1.00 92.69 99 PRO A O 1
ATOM 790 N N . GLU A 1 100 ? -15.441 6.576 14.950 1.00 86.25 100 GLU A N 1
ATOM 791 C CA . GLU A 1 100 ? -14.611 6.302 16.118 1.00 86.25 100 GLU A CA 1
ATOM 792 C C . GLU A 1 100 ? -15.249 5.212 16.997 1.00 86.25 100 GLU A C 1
ATOM 794 O O . GLU A 1 100 ? -16.446 5.233 17.282 1.00 86.25 100 GLU A O 1
ATOM 799 N N . GLY A 1 101 ? -14.447 4.222 17.396 1.00 87.50 101 GLY A N 1
ATOM 800 C CA . GLY A 1 101 ? -14.906 3.077 18.188 1.00 87.50 101 GLY A CA 1
ATOM 801 C C . GLY A 1 101 ? -15.607 1.967 17.395 1.00 87.50 101 GLY A C 1
ATOM 802 O O . GLY A 1 101 ? -15.882 0.914 17.972 1.00 87.50 101 GLY A O 1
ATOM 803 N N . ALA A 1 102 ? -15.861 2.143 16.093 1.00 92.44 102 ALA A N 1
ATOM 804 C CA . ALA A 1 102 ? -16.355 1.058 15.252 1.00 92.44 102 ALA A CA 1
ATOM 805 C C . ALA A 1 102 ? -15.287 -0.034 15.065 1.00 92.44 102 ALA A C 1
ATOM 807 O O . ALA A 1 102 ? -14.079 0.222 15.073 1.00 92.44 102 ALA A O 1
ATOM 808 N N . LEU A 1 103 ? -15.744 -1.275 14.886 1.00 94.44 103 LEU A N 1
ATOM 809 C CA . LEU A 1 103 ? -14.858 -2.392 14.577 1.00 94.44 103 LEU A CA 1
ATOM 810 C C . LEU A 1 103 ? -14.343 -2.269 13.141 1.00 94.44 103 LEU A C 1
ATOM 812 O O . LEU A 1 103 ? -15.109 -2.002 12.210 1.00 94.44 103 LEU A O 1
ATOM 816 N N . LEU A 1 104 ? -13.039 -2.490 12.975 1.00 96.25 104 LEU A N 1
ATOM 817 C CA . LEU A 1 104 ? -12.417 -2.518 11.658 1.00 96.25 104 LEU A CA 1
ATOM 818 C C . LEU A 1 104 ? -12.786 -3.796 10.910 1.00 96.25 104 LEU A C 1
ATOM 820 O O . LEU A 1 104 ? -12.831 -4.886 11.486 1.00 96.25 104 LEU A O 1
ATOM 824 N N . GLU A 1 105 ? -12.986 -3.651 9.610 1.00 96.25 105 GLU A N 1
ATOM 825 C CA . GLU A 1 105 ? -13.360 -4.714 8.688 1.00 96.25 105 GLU A CA 1
ATOM 826 C C . GLU A 1 105 ? -12.258 -4.939 7.660 1.00 96.25 105 GLU A C 1
ATOM 828 O O . GLU A 1 105 ? -11.507 -4.029 7.299 1.00 96.25 105 GLU A O 1
ATOM 833 N N . ARG A 1 106 ? -12.139 -6.183 7.184 1.00 97.12 106 ARG A N 1
ATOM 834 C CA . ARG A 1 106 ? -11.181 -6.512 6.129 1.00 97.12 106 ARG A CA 1
ATOM 835 C C . ARG A 1 106 ? -11.442 -5.618 4.917 1.00 97.12 106 ARG A C 1
ATOM 837 O O . ARG A 1 106 ? -12.552 -5.588 4.398 1.00 97.12 106 ARG A O 1
ATOM 844 N N . GLY A 1 107 ? -10.395 -4.953 4.443 1.00 95.88 107 GLY A N 1
ATOM 845 C CA . GLY A 1 107 ? -10.476 -3.990 3.350 1.00 95.88 107 GLY A CA 1
ATOM 846 C C . GLY A 1 107 ? -10.430 -2.538 3.814 1.00 95.88 107 GLY A C 1
ATOM 847 O O . GLY A 1 107 ? -10.061 -1.692 3.005 1.00 95.88 107 GLY A O 1
ATOM 848 N N . ASP A 1 108 ? -10.700 -2.232 5.086 1.00 96.94 108 ASP A N 1
ATOM 849 C CA . ASP A 1 108 ? -10.543 -0.870 5.604 1.00 96.94 108 ASP A CA 1
ATOM 850 C C . ASP A 1 108 ? -9.124 -0.353 5.345 1.00 96.94 108 ASP A C 1
ATOM 852 O O . ASP A 1 108 ? -8.132 -1.044 5.600 1.00 96.94 108 ASP A O 1
ATOM 856 N N . ILE A 1 109 ? -9.024 0.869 4.824 1.00 96.62 109 ILE A N 1
ATOM 857 C CA . ILE A 1 109 ? -7.742 1.499 4.525 1.00 96.62 109 ILE A CA 1
ATOM 858 C C . ILE A 1 109 ? -7.311 2.311 5.739 1.00 96.62 109 ILE A C 1
ATOM 860 O O . ILE A 1 109 ? -8.001 3.233 6.171 1.00 96.62 109 ILE A O 1
ATOM 864 N N . ILE A 1 110 ? -6.138 1.979 6.264 1.00 96.44 110 ILE A N 1
ATOM 865 C CA . ILE A 1 110 ? -5.501 2.639 7.399 1.00 96.44 110 ILE A CA 1
ATOM 866 C C . ILE A 1 110 ? -4.546 3.699 6.848 1.00 96.44 110 ILE A C 1
ATOM 868 O O . ILE A 1 110 ? -3.559 3.365 6.189 1.00 96.44 110 ILE A O 1
ATOM 872 N N . LEU A 1 111 ? -4.831 4.970 7.125 1.00 94.75 111 LEU A N 1
ATOM 873 C CA . LEU A 1 111 ? -4.005 6.110 6.736 1.00 94.75 111 LEU A CA 1
ATOM 874 C C . LEU A 1 111 ? -3.152 6.557 7.920 1.00 94.75 111 LEU A C 1
ATOM 876 O O . LEU A 1 111 ? -3.666 6.902 8.988 1.00 94.75 111 LEU A O 1
ATOM 880 N N . MET A 1 112 ? -1.839 6.559 7.713 1.00 94.06 112 MET A N 1
ATOM 881 C CA . MET A 1 112 ? -0.838 6.830 8.737 1.00 94.06 112 MET A CA 1
ATOM 882 C C . MET A 1 112 ? 0.064 7.997 8.342 1.00 94.06 112 MET A C 1
ATOM 884 O O . MET A 1 112 ? 0.425 8.153 7.174 1.00 94.06 112 MET A O 1
ATOM 888 N N . ALA A 1 113 ? 0.472 8.778 9.338 1.00 92.12 113 ALA A N 1
ATOM 889 C CA . ALA A 1 113 ? 1.517 9.787 9.223 1.00 92.12 113 ALA A CA 1
ATOM 890 C C . ALA A 1 113 ? 2.840 9.202 9.740 1.00 92.12 113 ALA A C 1
ATOM 892 O O . ALA A 1 113 ? 3.089 9.131 10.944 1.00 92.12 113 ALA A O 1
ATOM 893 N N . ILE A 1 114 ? 3.702 8.751 8.828 1.00 89.00 114 ILE A N 1
ATOM 894 C CA . ILE A 1 114 ? 4.998 8.150 9.155 1.00 89.00 114 ILE A CA 1
ATOM 895 C C . ILE A 1 114 ? 6.106 9.139 8.814 1.00 89.00 114 ILE A C 1
ATOM 897 O O . ILE A 1 114 ? 6.403 9.375 7.647 1.00 89.00 114 ILE A O 1
ATOM 901 N N . ARG A 1 115 ? 6.750 9.696 9.849 1.00 83.75 115 ARG A N 1
ATOM 902 C CA . ARG A 1 115 ? 7.800 10.726 9.708 1.00 83.75 115 ARG A CA 1
ATOM 903 C C . ARG A 1 115 ? 7.333 11.954 8.903 1.00 83.75 115 ARG A C 1
ATOM 905 O O . ARG A 1 115 ? 8.143 12.574 8.223 1.00 83.75 115 ARG A O 1
ATOM 912 N N . SER A 1 116 ? 6.044 12.298 8.984 1.00 78.25 116 SER A N 1
ATOM 913 C CA . SER A 1 116 ? 5.499 13.505 8.352 1.00 78.25 116 SER A CA 1
ATOM 914 C C . SER A 1 116 ? 5.645 14.701 9.290 1.00 78.25 116 SER A C 1
ATOM 916 O O . SER A 1 116 ? 5.099 14.679 10.391 1.00 78.25 116 SER A O 1
ATOM 918 N N . GLY A 1 117 ? 6.373 15.742 8.874 1.00 71.56 117 GLY A N 1
ATOM 919 C CA . GLY A 1 117 ? 6.613 16.941 9.695 1.00 71.56 117 GLY A CA 1
ATOM 920 C C . GLY A 1 117 ? 5.359 17.787 9.959 1.00 71.56 117 GLY A C 1
ATOM 921 O O . GLY A 1 117 ? 5.317 18.543 10.923 1.00 71.56 117 GLY A O 1
ATOM 922 N N . ASN A 1 118 ? 4.328 17.623 9.131 1.00 73.75 118 ASN A N 1
ATOM 923 C CA . ASN A 1 118 ? 3.039 18.321 9.192 1.00 73.75 118 ASN A CA 1
ATOM 924 C C . ASN A 1 118 ? 1.864 17.408 9.592 1.00 73.75 118 ASN A C 1
ATOM 926 O O . ASN A 1 118 ? 0.713 17.796 9.423 1.00 73.75 118 ASN A O 1
ATOM 930 N N . ASP A 1 119 ? 2.143 16.185 10.052 1.00 80.31 119 ASP A N 1
ATOM 931 C CA . ASP A 1 119 ? 1.135 15.183 10.428 1.00 80.31 119 ASP A CA 1
ATOM 932 C C . ASP A 1 119 ? 0.195 14.706 9.295 1.00 80.31 119 ASP A C 1
ATOM 934 O O . ASP A 1 119 ? -0.745 13.941 9.523 1.00 80.31 119 ASP A O 1
ATOM 938 N N . THR A 1 120 ? 0.472 15.100 8.049 1.00 83.56 120 THR A N 1
ATOM 939 C CA . THR A 1 120 ? -0.257 14.640 6.864 1.00 83.56 120 THR A CA 1
ATOM 940 C C . THR A 1 120 ? -0.081 13.128 6.685 1.00 83.56 120 THR A C 1
ATOM 942 O O . THR A 1 120 ? 1.052 12.635 6.709 1.00 83.56 120 THR A O 1
ATOM 945 N N . PRO A 1 121 ? -1.168 12.359 6.472 1.00 86.12 121 PRO A N 1
ATOM 946 C CA . PRO A 1 121 ? -1.047 10.936 6.196 1.00 86.12 121 PRO A CA 1
ATOM 947 C C . PRO A 1 121 ? -0.265 10.719 4.903 1.00 86.12 121 PRO A C 1
ATOM 949 O O . PRO A 1 121 ? -0.712 11.141 3.845 1.00 86.12 121 PRO A O 1
ATOM 952 N N . ASN A 1 122 ? 0.882 10.054 4.976 1.00 88.50 122 ASN A N 1
ATOM 953 C CA . ASN A 1 122 ? 1.764 9.793 3.835 1.00 88.50 122 ASN A CA 1
ATOM 954 C C . ASN A 1 122 ? 1.934 8.293 3.546 1.00 88.50 122 ASN A C 1
ATOM 956 O O . ASN A 1 122 ? 2.556 7.911 2.556 1.00 88.50 122 ASN A O 1
ATOM 960 N N . HIS A 1 123 ? 1.333 7.435 4.369 1.00 93.06 123 HIS A N 1
ATOM 961 C CA . HIS A 1 123 ? 1.392 5.987 4.237 1.00 93.06 123 HIS A CA 1
ATOM 962 C C . HIS A 1 123 ? -0.005 5.370 4.334 1.00 93.06 123 HIS A C 1
ATOM 964 O O . HIS A 1 123 ? -0.827 5.801 5.142 1.00 93.06 123 HIS A O 1
ATOM 970 N N . ALA A 1 124 ? -0.253 4.339 3.528 1.00 94.81 124 ALA A N 1
ATOM 971 C CA . ALA A 1 124 ? -1.508 3.598 3.513 1.00 94.81 124 ALA A CA 1
ATOM 972 C C . ALA A 1 124 ? -1.266 2.096 3.727 1.00 94.81 124 ALA A C 1
ATOM 974 O O . ALA A 1 124 ? -0.272 1.525 3.267 1.00 94.81 124 ALA A O 1
ATOM 975 N N . GLY A 1 125 ? -2.188 1.446 4.426 1.00 96.88 125 GLY A N 1
ATOM 976 C CA . GLY A 1 125 ? -2.246 -0.004 4.575 1.00 96.88 125 GLY A CA 1
ATOM 977 C C . GLY A 1 125 ? -3.682 -0.500 4.496 1.00 96.88 125 GLY A C 1
ATOM 978 O O . GLY A 1 125 ? -4.617 0.287 4.607 1.00 96.88 125 GLY A O 1
ATOM 979 N N . VAL A 1 126 ? -3.862 -1.803 4.310 1.00 98.12 126 VAL A N 1
ATOM 980 C CA . VAL A 1 126 ? -5.177 -2.448 4.305 1.00 98.12 126 VAL A CA 1
ATOM 981 C C . VAL A 1 126 ? -5.315 -3.327 5.535 1.00 98.12 126 VAL A C 1
ATOM 983 O O . VAL A 1 126 ? -4.483 -4.206 5.762 1.00 98.12 126 VAL A O 1
ATOM 986 N N . TYR A 1 127 ? -6.370 -3.126 6.316 1.00 98.38 127 TYR A N 1
ATOM 987 C CA . TYR A 1 127 ? -6.713 -4.021 7.410 1.00 98.38 127 TYR A CA 1
ATOM 988 C C . TYR A 1 127 ? -7.165 -5.379 6.859 1.00 98.38 127 TYR A C 1
ATOM 990 O O . TYR A 1 127 ? -7.994 -5.458 5.952 1.00 98.38 127 TYR A O 1
ATOM 998 N N . LEU A 1 128 ? -6.615 -6.468 7.392 1.00 97.75 128 LEU A N 1
ATOM 999 C CA . LEU A 1 128 ? -6.871 -7.825 6.904 1.00 97.75 128 LEU A CA 1
ATOM 1000 C C . LEU A 1 128 ? -7.875 -8.609 7.754 1.00 97.75 128 LEU A C 1
ATOM 1002 O O . LEU A 1 128 ? -8.313 -9.670 7.302 1.00 97.75 128 LEU A O 1
ATOM 1006 N N . GLY A 1 129 ? -8.232 -8.093 8.934 1.00 96.38 129 GLY A N 1
ATOM 1007 C CA . GLY A 1 129 ? -8.839 -8.860 10.024 1.00 96.38 129 GLY A CA 1
ATOM 1008 C C . GLY A 1 129 ? -7.806 -9.244 11.088 1.00 96.38 129 GLY A C 1
ATOM 1009 O O . GLY A 1 129 ? -6.605 -9.095 10.871 1.00 96.38 129 GLY A O 1
ATOM 1010 N N . ASP A 1 130 ? -8.273 -9.706 12.249 1.00 95.62 130 ASP A N 1
ATOM 1011 C CA . ASP A 1 130 ? -7.443 -10.279 13.323 1.00 95.62 130 ASP A CA 1
ATOM 1012 C C . ASP A 1 130 ? -6.234 -9.431 13.749 1.00 95.62 130 ASP A C 1
ATOM 1014 O O . ASP A 1 130 ? -5.148 -9.944 14.018 1.00 95.62 130 ASP A O 1
ATOM 1018 N N . SER A 1 131 ? -6.411 -8.107 13.814 1.00 95.31 131 SER A N 1
ATOM 1019 C CA . SER A 1 131 ? -5.327 -7.163 14.118 1.00 95.31 131 SER A CA 1
ATOM 1020 C C . SER A 1 131 ? -4.142 -7.267 13.149 1.00 95.31 131 SER A C 1
ATOM 1022 O O . SER A 1 131 ? -3.016 -6.978 13.537 1.00 95.31 131 SER A O 1
ATOM 1024 N N . GLN A 1 132 ? -4.360 -7.671 11.897 1.00 97.94 132 GLN A N 1
ATOM 1025 C CA . GLN A 1 132 ? -3.337 -7.697 10.853 1.00 97.94 132 GLN A CA 1
ATOM 1026 C C . GLN A 1 132 ? -3.568 -6.602 9.817 1.00 97.94 132 GLN A C 1
ATOM 1028 O O . GLN A 1 132 ? -4.699 -6.259 9.474 1.00 97.94 132 GLN A O 1
ATOM 1033 N N . MET A 1 133 ? -2.471 -6.090 9.274 1.00 98.19 133 MET A N 1
ATOM 1034 C CA . MET A 1 133 ? -2.451 -5.105 8.204 1.00 98.19 133 MET A CA 1
ATOM 1035 C C . MET A 1 133 ? -1.499 -5.556 7.101 1.00 98.19 133 MET A C 1
ATOM 1037 O O . MET A 1 133 ? -0.377 -5.979 7.369 1.00 98.19 133 MET A O 1
ATOM 1041 N N . LEU A 1 134 ? -1.932 -5.407 5.853 1.00 98.56 134 LEU A N 1
ATOM 1042 C CA . LEU A 1 134 ? -1.075 -5.450 4.678 1.00 98.56 134 LEU A CA 1
ATOM 1043 C C . LEU A 1 134 ? -0.575 -4.041 4.381 1.00 98.56 134 LEU A C 1
ATOM 1045 O O . LEU A 1 134 ? -1.379 -3.129 4.195 1.00 98.56 134 LEU A O 1
ATOM 1049 N N . HIS A 1 135 ? 0.735 -3.850 4.300 1.00 98.00 135 HIS A N 1
ATOM 1050 C CA . HIS A 1 135 ? 1.293 -2.552 3.940 1.00 98.00 135 HIS A CA 1
ATOM 1051 C C . HIS A 1 135 ? 2.677 -2.675 3.301 1.00 98.00 135 HIS A C 1
ATOM 1053 O O . HIS A 1 135 ? 3.325 -3.721 3.350 1.00 98.00 135 HIS A O 1
ATOM 1059 N N . HIS A 1 136 ? 3.122 -1.585 2.679 1.00 97.12 136 HIS A N 1
ATOM 1060 C CA . HIS A 1 136 ? 4.427 -1.503 2.037 1.00 97.12 136 HIS A CA 1
ATOM 1061 C C . HIS A 1 136 ? 5.205 -0.316 2.587 1.00 97.12 136 HIS A C 1
ATOM 1063 O O . HIS A 1 136 ? 5.010 0.821 2.163 1.00 97.12 136 HIS A O 1
ATOM 1069 N N . MET A 1 137 ? 6.046 -0.566 3.584 1.00 93.31 137 MET A N 1
ATOM 1070 C CA . MET A 1 137 ? 6.834 0.496 4.195 1.00 93.31 137 MET A CA 1
ATOM 1071 C C . MET A 1 137 ? 7.977 0.924 3.265 1.00 93.31 137 MET A C 1
ATOM 1073 O O . MET A 1 137 ? 8.642 0.078 2.668 1.00 93.31 137 MET A O 1
ATOM 1077 N N . TYR A 1 138 ? 8.230 2.233 3.186 1.00 89.25 138 TYR A N 1
ATOM 1078 C CA . TYR A 1 138 ? 9.325 2.804 2.402 1.00 89.25 138 TYR A CA 1
ATOM 1079 C C . TYR A 1 138 ? 10.658 2.095 2.693 1.00 89.25 138 TYR A C 1
ATOM 1081 O O . TYR A 1 138 ? 11.060 1.949 3.852 1.00 89.25 138 TYR A O 1
ATOM 1089 N N . GLY A 1 139 ? 11.337 1.647 1.634 1.00 89.56 139 GLY A N 1
ATOM 1090 C CA . GLY A 1 139 ? 12.630 0.960 1.720 1.00 89.56 139 GLY A CA 1
ATOM 1091 C C . GLY A 1 139 ? 12.587 -0.454 2.316 1.00 89.56 139 GLY A C 1
ATOM 1092 O O . GLY A 1 139 ? 13.639 -1.004 2.637 1.00 89.56 139 GLY A O 1
ATOM 1093 N N . ARG A 1 140 ? 11.402 -1.053 2.488 1.00 93.81 140 ARG A N 1
ATOM 1094 C CA . ARG A 1 140 ? 11.224 -2.432 2.973 1.00 93.81 140 ARG A CA 1
ATOM 1095 C C . ARG A 1 140 ? 10.440 -3.263 1.966 1.00 93.81 140 ARG A C 1
ATOM 1097 O O . ARG A 1 140 ? 9.847 -2.727 1.040 1.00 93.81 140 ARG A O 1
ATOM 1104 N N . LEU A 1 141 ? 10.430 -4.579 2.165 1.00 96.81 141 LEU A N 1
ATOM 1105 C CA . LEU A 1 141 ? 9.498 -5.447 1.454 1.00 96.81 141 LEU A CA 1
ATOM 1106 C C . LEU A 1 141 ? 8.077 -5.231 1.985 1.00 96.81 141 LEU A C 1
ATOM 1108 O O . LEU A 1 141 ? 7.895 -4.994 3.179 1.00 96.81 141 LEU A O 1
ATOM 1112 N N . SER A 1 142 ? 7.069 -5.368 1.126 1.00 97.88 142 SER A N 1
ATOM 1113 C CA . SER A 1 142 ? 5.671 -5.425 1.573 1.00 97.88 142 SER A CA 1
ATOM 1114 C C . SER A 1 142 ? 5.456 -6.605 2.526 1.00 97.88 142 SER A C 1
ATOM 1116 O O . SER A 1 142 ? 5.884 -7.724 2.216 1.00 97.88 142 SER A O 1
ATOM 1118 N N . SER A 1 143 ? 4.743 -6.398 3.627 1.00 97.62 143 SER A N 1
ATOM 1119 C CA . SER A 1 143 ? 4.547 -7.415 4.662 1.00 97.62 143 SER A CA 1
ATOM 1120 C C . SER A 1 143 ? 3.128 -7.412 5.223 1.00 97.62 143 SER A C 1
ATOM 1122 O O . SER A 1 143 ? 2.328 -6.503 4.981 1.00 97.62 143 SER A O 1
ATOM 1124 N N . ARG A 1 144 ? 2.820 -8.486 5.956 1.00 98.06 144 ARG A N 1
ATOM 1125 C CA . ARG A 1 144 ? 1.692 -8.534 6.882 1.00 98.06 144 ARG A CA 1
ATOM 1126 C C . ARG A 1 144 ? 2.239 -8.304 8.277 1.00 98.06 144 ARG A C 1
ATOM 1128 O O . ARG A 1 144 ? 2.996 -9.137 8.772 1.00 98.06 144 ARG A O 1
ATOM 1135 N N . ASP A 1 145 ? 1.821 -7.210 8.885 1.00 97.44 145 ASP A N 1
ATOM 1136 C CA . ASP A 1 145 ? 2.261 -6.808 10.212 1.00 97.44 145 ASP A CA 1
ATOM 1137 C C . ASP A 1 145 ? 1.062 -6.763 11.162 1.00 97.44 145 ASP A C 1
ATOM 1139 O O . ASP A 1 145 ? -0.090 -6.613 10.744 1.00 97.44 145 ASP A O 1
ATOM 1143 N N . VAL A 1 146 ? 1.329 -6.880 12.463 1.00 97.88 146 VAL A N 1
ATOM 1144 C CA . VAL A 1 146 ? 0.299 -6.689 13.488 1.00 97.88 146 VAL A CA 1
ATOM 1145 C C . VAL A 1 146 ? -0.052 -5.203 13.566 1.00 97.88 146 VAL A C 1
ATOM 1147 O O . VAL A 1 146 ? 0.795 -4.368 13.884 1.00 97.88 146 VAL A O 1
ATOM 1150 N N . TYR A 1 147 ? -1.314 -4.870 13.318 1.00 97.25 147 TYR A N 1
ATOM 1151 C CA . TYR A 1 147 ? -1.871 -3.537 13.491 1.00 97.25 147 TYR A CA 1
ATOM 1152 C C . TYR A 1 147 ? -2.099 -3.233 14.980 1.00 97.25 147 TYR A C 1
ATOM 1154 O O . TYR A 1 147 ? -3.168 -3.458 15.549 1.00 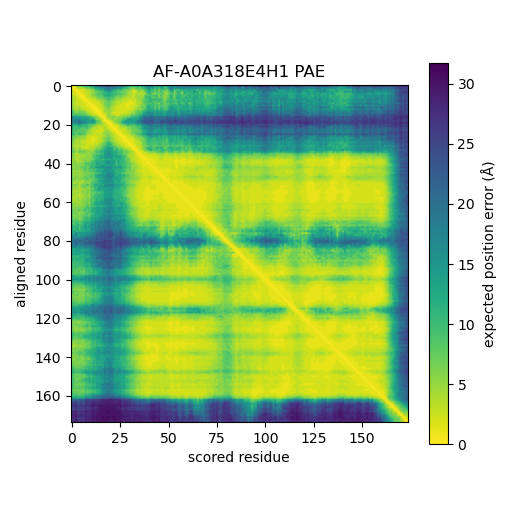97.25 147 TYR A O 1
ATOM 1162 N N . GLY A 1 148 ? -1.056 -2.720 15.626 1.00 94.75 148 GLY A N 1
ATOM 1163 C CA . GLY A 1 148 ? -1.031 -2.365 17.042 1.00 94.75 148 GLY A CA 1
ATOM 1164 C C . GLY A 1 148 ? 0.094 -1.381 17.362 1.00 94.75 148 GLY A C 1
ATOM 1165 O O . GLY A 1 148 ? 0.853 -0.994 16.473 1.00 94.75 148 GLY A O 1
ATOM 1166 N N . GLY A 1 149 ? 0.196 -0.976 18.634 1.00 94.56 149 GLY A N 1
ATOM 1167 C CA . GLY A 1 149 ? 1.276 -0.118 19.142 1.00 94.56 149 GLY A CA 1
ATOM 1168 C C . GLY A 1 149 ? 1.542 1.100 18.257 1.00 94.56 149 GLY A C 1
ATOM 1169 O O . GLY A 1 149 ? 0.615 1.836 17.916 1.00 94.56 149 GLY A O 1
ATOM 1170 N N . TRP A 1 150 ? 2.793 1.237 17.813 1.00 94.50 150 TRP A N 1
ATOM 1171 C CA . TRP A 1 150 ? 3.255 2.339 16.968 1.00 94.50 150 TRP A CA 1
ATOM 1172 C C . TRP A 1 150 ? 2.408 2.558 15.703 1.00 94.50 150 TRP A C 1
ATOM 1174 O O . TRP A 1 150 ? 2.163 3.702 15.333 1.00 94.50 150 TRP A O 1
ATOM 1184 N N . TYR A 1 151 ? 1.897 1.494 15.066 1.00 95.31 151 TYR A N 1
ATOM 1185 C CA . TYR A 1 151 ? 1.041 1.648 13.882 1.00 95.31 151 TYR A CA 1
ATOM 1186 C C . TYR A 1 151 ? -0.298 2.317 14.211 1.00 95.31 151 TYR A C 1
ATOM 1188 O O . TYR A 1 151 ? -0.801 3.120 13.428 1.00 95.31 151 TYR A O 1
ATOM 1196 N N . ARG A 1 152 ? -0.874 2.037 15.387 1.00 94.31 152 ARG A N 1
ATOM 1197 C CA . ARG A 1 152 ? -2.096 2.720 15.844 1.00 94.31 152 ARG A CA 1
ATOM 1198 C C . ARG A 1 152 ? -1.801 4.157 16.267 1.00 94.31 152 ARG A C 1
ATOM 1200 O O . ARG A 1 152 ? -2.596 5.037 15.969 1.00 94.31 152 ARG A O 1
ATOM 1207 N N . GLU A 1 153 ? -0.652 4.405 16.894 1.00 94.19 153 GLU A N 1
ATOM 1208 C CA . GLU A 1 153 ? -0.214 5.753 17.293 1.00 94.19 153 GLU A CA 1
ATOM 1209 C C . GLU A 1 153 ? 0.015 6.680 16.090 1.00 94.19 153 GLU A C 1
ATOM 1211 O O . GLU A 1 153 ? -0.291 7.872 16.146 1.00 94.19 153 GLU A O 1
ATOM 1216 N N . CYS A 1 154 ? 0.534 6.147 14.980 1.00 93.69 154 CYS A N 1
ATOM 1217 C CA . CYS A 1 154 ? 0.736 6.915 13.753 1.00 93.69 154 CYS A CA 1
ATOM 1218 C C . CYS A 1 154 ? -0.489 6.929 12.823 1.00 93.69 154 CYS A C 1
ATOM 1220 O O . CYS A 1 154 ? -0.464 7.618 11.805 1.00 93.69 154 CYS A O 1
ATOM 1222 N N . THR A 1 155 ? -1.576 6.227 13.166 1.00 94.62 155 THR A N 1
ATOM 1223 C CA . THR A 1 155 ? -2.833 6.280 12.406 1.00 94.62 155 THR A CA 1
ATOM 1224 C C . THR A 1 155 ? -3.509 7.635 12.600 1.00 94.62 155 THR A C 1
ATOM 1226 O O . THR A 1 155 ? -3.559 8.178 13.703 1.00 94.62 155 THR A O 1
ATOM 1229 N N . ARG A 1 156 ? -4.018 8.205 11.508 1.00 92.94 156 ARG A N 1
ATOM 1230 C CA . ARG A 1 156 ? -4.751 9.481 11.502 1.00 92.94 156 ARG A CA 1
ATOM 1231 C C . ARG A 1 156 ? -6.188 9.321 11.063 1.00 92.94 156 ARG A C 1
ATOM 1233 O O . ARG A 1 156 ? -7.056 10.057 11.517 1.00 92.94 156 ARG A O 1
ATOM 1240 N N . LEU A 1 157 ? -6.432 8.356 10.187 1.00 93.38 157 LEU A N 1
ATOM 1241 C CA . LEU A 1 157 ? -7.760 8.064 9.698 1.00 93.38 157 LEU A CA 1
ATOM 1242 C C . LEU A 1 157 ? -7.837 6.609 9.265 1.00 93.38 157 LEU A C 1
ATOM 1244 O O . LEU A 1 157 ? -6.884 6.068 8.708 1.00 93.38 157 LEU A O 1
ATOM 1248 N N . VAL A 1 158 ? -8.995 6.000 9.475 1.00 95.38 158 VAL A N 1
ATOM 1249 C CA . VAL A 1 158 ? -9.361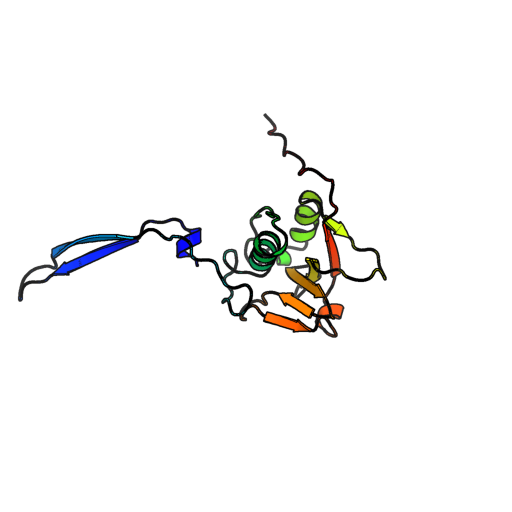 4.762 8.797 1.00 95.38 158 VAL A CA 1
ATOM 1250 C C . VAL A 1 158 ? -10.560 5.063 7.915 1.00 95.38 158 VAL A C 1
ATOM 1252 O O . VAL A 1 158 ? -11.496 5.728 8.360 1.00 95.38 158 VAL A O 1
ATOM 1255 N N . VAL A 1 159 ? -10.518 4.621 6.662 1.00 95.06 159 VAL A N 1
ATOM 1256 C CA . VAL A 1 159 ? -11.606 4.821 5.702 1.00 95.06 159 VAL A CA 1
ATOM 1257 C C . VAL A 1 159 ? -12.117 3.489 5.175 1.00 95.06 159 VAL A C 1
ATOM 1259 O O . VAL A 1 159 ? -11.345 2.558 4.940 1.00 95.06 159 VAL A O 1
ATOM 1262 N N . ARG A 1 160 ? -13.428 3.418 4.962 1.00 94.88 160 ARG A N 1
ATOM 1263 C CA . ARG A 1 160 ? -14.132 2.252 4.435 1.00 94.88 160 ARG A CA 1
ATOM 1264 C C . ARG A 1 160 ? -14.852 2.623 3.157 1.00 94.88 160 ARG A C 1
ATOM 1266 O O . ARG A 1 160 ? -15.438 3.699 3.054 1.00 94.88 160 ARG A O 1
ATOM 1273 N N . ARG A 1 161 ? -14.821 1.724 2.177 1.00 90.62 161 ARG A N 1
ATOM 1274 C CA . ARG A 1 161 ? -15.577 1.907 0.940 1.00 90.62 161 ARG A CA 1
ATOM 1275 C C . ARG A 1 161 ? -17.070 1.737 1.211 1.00 90.62 161 ARG A C 1
ATOM 1277 O O . ARG A 1 161 ? -17.480 0.718 1.763 1.00 90.62 161 ARG A O 1
ATOM 1284 N N . VAL A 1 162 ? -17.878 2.694 0.771 1.00 86.88 162 VAL A N 1
ATOM 1285 C CA . VAL A 1 162 ? -19.339 2.635 0.888 1.00 86.88 162 VAL A CA 1
ATOM 1286 C C . VAL A 1 162 ? -19.920 2.181 -0.448 1.00 86.88 162 VAL A C 1
ATOM 1288 O O . VAL A 1 162 ? -19.743 2.820 -1.485 1.00 86.88 162 VAL A O 1
ATOM 1291 N N . VAL A 1 163 ? -20.586 1.027 -0.445 1.00 67.12 163 VAL A N 1
ATOM 1292 C CA . VAL A 1 163 ? -21.210 0.454 -1.644 1.00 67.12 163 VAL A CA 1
ATOM 1293 C C . VAL A 1 163 ? -22.415 1.320 -2.033 1.00 67.12 163 VAL A C 1
ATOM 1295 O O . VAL A 1 163 ? -23.392 1.366 -1.292 1.00 67.12 163 VAL A O 1
ATOM 1298 N N . GLY A 1 164 ? -22.355 2.003 -3.183 1.00 58.28 164 GLY A N 1
ATOM 1299 C CA . GLY A 1 164 ? -23.489 2.765 -3.737 1.00 58.28 164 GLY A CA 1
ATOM 1300 C C . GLY A 1 164 ? -23.172 4.163 -4.282 1.00 58.28 164 GLY A C 1
ATOM 1301 O O . GLY A 1 164 ? -24.004 4.732 -4.983 1.00 58.28 164 GLY A O 1
ATOM 1302 N N . LEU A 1 165 ? -21.980 4.709 -4.025 1.00 51.09 165 LEU A N 1
ATOM 1303 C CA . LEU A 1 165 ? -21.517 5.946 -4.663 1.00 51.09 165 LEU A CA 1
ATOM 1304 C C . LEU A 1 165 ? -20.860 5.599 -6.003 1.00 51.09 165 LEU A C 1
ATOM 1306 O O . LEU A 1 165 ? -19.753 5.061 -6.045 1.00 51.09 165 LEU A O 1
ATOM 1310 N N . ALA A 1 166 ? -21.563 5.864 -7.107 1.00 42.06 166 ALA A N 1
ATOM 1311 C CA . ALA A 1 166 ? -20.936 5.884 -8.424 1.00 42.06 166 ALA A CA 1
ATOM 1312 C C . ALA A 1 166 ? -19.765 6.889 -8.405 1.00 42.06 166 ALA A C 1
ATOM 1314 O O . ALA A 1 166 ? -19.890 7.934 -7.757 1.00 42.06 166 ALA A O 1
ATOM 1315 N N . PRO A 1 167 ? -18.633 6.606 -9.075 1.00 47.28 167 PRO A N 1
ATOM 1316 C CA . PRO A 1 167 ? -17.571 7.594 -9.201 1.00 47.28 167 PRO A CA 1
ATOM 1317 C C . PRO A 1 167 ? -18.154 8.855 -9.847 1.00 47.28 167 PRO A C 1
ATOM 1319 O O . PRO A 1 167 ? -18.823 8.776 -10.877 1.00 47.28 167 PRO A O 1
ATOM 1322 N N . HIS A 1 168 ? -17.945 10.010 -9.212 1.00 43.06 168 HIS A N 1
ATOM 1323 C CA . HIS A 1 168 ? -18.320 11.294 -9.792 1.00 43.06 168 HIS A CA 1
ATOM 1324 C C . HIS A 1 168 ? -17.566 11.459 -11.113 1.00 43.06 168 HIS A C 1
ATOM 1326 O O . HIS A 1 168 ? -16.351 11.671 -11.108 1.00 43.06 168 HIS A O 1
ATOM 1332 N N . GLU A 1 169 ? -18.288 11.361 -12.230 1.00 37.16 169 GLU A N 1
ATOM 1333 C CA . GLU A 1 169 ? -17.785 11.729 -13.549 1.00 37.16 169 GLU A CA 1
ATOM 1334 C C . GLU A 1 169 ? -17.209 13.146 -13.443 1.00 37.16 169 GLU A C 1
ATOM 1336 O O . GLU A 1 169 ? -17.919 14.108 -13.131 1.00 37.16 169 GLU A O 1
ATOM 1341 N N . HIS A 1 170 ? -15.891 13.270 -13.606 1.00 39.41 170 HIS A N 1
ATOM 1342 C CA . HIS A 1 170 ? -15.255 14.569 -13.740 1.00 39.41 170 HIS A CA 1
ATOM 1343 C C . HIS A 1 170 ? -15.750 15.170 -15.047 1.00 39.41 170 HIS A C 1
ATOM 1345 O O . HIS A 1 170 ? -15.312 14.789 -16.128 1.00 39.41 170 HIS A O 1
ATOM 1351 N N . GLY A 1 171 ? -16.717 16.077 -14.920 1.00 33.94 171 GLY A N 1
ATOM 1352 C CA . GLY A 1 171 ? -17.192 16.892 -16.018 1.00 33.94 171 GLY A CA 1
ATOM 1353 C C . GLY A 1 171 ? -16.023 17.650 -16.629 1.00 33.94 171 GLY A C 1
ATOM 1354 O O . GLY A 1 171 ? -15.422 18.509 -15.981 1.00 33.94 171 GLY A O 1
ATOM 1355 N N . GLU A 1 172 ? -15.733 17.317 -17.881 1.00 40.31 172 GLU A N 1
ATOM 1356 C CA . GLU A 1 172 ? -14.986 18.148 -18.810 1.00 40.31 172 GLU A CA 1
ATOM 1357 C C . GLU A 1 172 ? -15.569 19.569 -18.746 1.00 40.31 172 GLU A C 1
ATOM 1359 O O . GLU A 1 172 ? -16.757 19.780 -19.015 1.00 40.31 172 GLU A O 1
ATOM 1364 N N . LYS A 1 173 ? -14.764 20.544 -18.319 1.00 34.03 173 LYS A N 1
ATOM 1365 C CA . LYS A 1 173 ? -15.108 21.959 -18.484 1.00 34.03 173 LYS A CA 1
ATOM 1366 C C . LYS A 1 173 ? -14.493 22.471 -19.794 1.00 34.03 173 LYS A C 1
ATOM 1368 O O . LYS A 1 173 ? -13.411 22.008 -20.144 1.00 34.03 173 LYS A O 1
ATOM 1373 N N . PRO A 1 174 ? -15.203 23.378 -20.489 1.00 51.06 174 PRO A N 1
ATOM 1374 C CA . PRO A 1 174 ? -15.007 23.704 -21.903 1.00 51.06 174 PRO A CA 1
ATOM 1375 C C . PRO A 1 174 ? -13.729 24.490 -22.198 1.00 51.06 174 PRO A C 1
ATOM 1377 O O . PRO A 1 174 ? -13.214 25.162 -21.274 1.00 51.06 174 PRO A O 1
#

Mean predicted aligned error: 9.5 Å

Secondary structure (DSSP, 8-state):
-HHHHH-PPEEEEEEE--TTSPPEEEEEEEE---S----SSSPPPBTTTBSHHHHHHHHIIIII--PPPP----TTGGGGS---HHHHHHHHTTEEEPPTTPPP-TT-EEEE-SS-TT----EEEEEEETTEEEE--TTS--EEEE--THHHHTEEEEEEE-TT----------

Radius of gyration: 21.0 Å; Cα contacts (8 Å, |Δi|>4): 288; chains: 1; bounding box: 63×35×57 Å

Foldseek 3Di:
DVQQVVQDKDWDWDWDDDPPGDIDTDDIDIDTDDDDDADLFFDFDDPLPDFFVVSLQSCCCPVVVDHADRDDDDPPPLQPLDDQPCVVRCVLRQKDFDDPPDDDDFSKKWFFDDPRPNLRRPFIWTDHPPQWIFGGDPRDTTDIDRNDDPNVVRTDTIIDHDPPDDRPPPDDDD

Solvent-accessible surface area (backbone atoms only — not comparable to full-atom values): 10525 Å² total; per-residue (Å²): 108,72,53,54,76,64,63,52,73,43,74,50,66,42,74,48,64,57,102,87,55,74,79,40,80,55,65,73,47,79,45,68,58,74,89,82,72,83,57,86,55,69,35,68,56,36,86,86,72,36,29,21,61,49,49,47,35,52,46,33,38,71,79,67,71,39,87,60,88,89,74,93,66,64,87,70,53,52,75,71,72,73,60,52,65,60,66,59,50,40,47,57,69,26,33,44,76,57,60,88,90,58,83,85,48,64,67,27,34,39,29,20,28,72,93,37,95,65,64,36,60,72,42,42,29,28,31,63,44,94,55,29,24,41,37,32,50,89,90,35,53,17,39,79,45,72,59,43,70,70,60,55,71,32,44,78,48,43,33,33,76,51,93,83,59,72,70,75,78,79,73,84,76,136